Protein AF-A0A4Q1IEV4-F1 (afdb_monomer_lite)

Secondary structure (DSSP, 8-state):
-HHHHHHHHHHHHHHTTSSSSS----HHHHHHHHTT-TT-----

Sequence (44 aa):
DQNALDFAVAASCLKHTIKGDANLVTVDEVNKLMGGDASGRVAR

Structure (mmCIF, N/CA/C/O backbone):
data_AF-A0A4Q1IEV4-F1
#
_entry.id   AF-A0A4Q1IEV4-F1
#
loop_
_atom_site.group_PDB
_atom_site.id
_atom_site.type_symbol
_atom_site.label_atom_id
_atom_site.label_alt_id
_atom_site.label_comp_id
_atom_site.label_asym_id
_atom_site.label_entity_id
_atom_site.label_seq_id
_atom_site.pdbx_PDB_ins_code
_atom_site.Cartn_x
_atom_site.Cartn_y
_atom_site.Cartn_z
_atom_site.occupancy
_atom_site.B_iso_or_equiv
_atom_site.auth_seq_id
_atom_site.auth_comp_id
_atom_site.auth_asym_id
_atom_site.auth_atom_id
_atom_site.pdbx_PDB_model_num
ATOM 1 N N . ASP A 1 1 ? -17.103 6.533 5.427 1.00 72.19 1 ASP A N 1
ATOM 2 C CA . ASP A 1 1 ? -16.207 7.269 4.508 1.00 72.19 1 ASP A CA 1
ATOM 3 C C . ASP A 1 1 ? -14.788 7.442 5.023 1.00 72.19 1 ASP A C 1
ATOM 5 O O . ASP A 1 1 ? -13.872 7.194 4.252 1.00 72.19 1 ASP A O 1
ATOM 9 N N . GLN A 1 2 ? -14.581 7.766 6.307 1.00 83.19 2 GLN A N 1
ATOM 10 C CA . GLN A 1 2 ? -13.236 7.943 6.879 1.00 83.19 2 GLN A CA 1
ATOM 11 C C . GLN A 1 2 ? -12.290 6.754 6.615 1.00 83.19 2 GLN A C 1
ATOM 13 O O . GLN A 1 2 ? -11.218 6.952 6.060 1.00 83.19 2 GLN A O 1
ATOM 18 N N . ASN A 1 3 ? -12.740 5.514 6.848 1.00 84.81 3 ASN A N 1
ATOM 19 C CA . ASN A 1 3 ? -11.934 4.315 6.568 1.00 84.81 3 ASN A CA 1
ATOM 20 C C . ASN A 1 3 ? -11.499 4.189 5.098 1.00 84.81 3 ASN A C 1
ATOM 22 O O . ASN A 1 3 ? -10.405 3.709 4.824 1.00 84.81 3 ASN A O 1
ATOM 26 N N . ALA A 1 4 ? -12.351 4.589 4.148 1.00 86.88 4 ALA A N 1
ATOM 27 C CA . ALA A 1 4 ? -12.011 4.530 2.727 1.00 86.88 4 ALA A CA 1
ATOM 28 C C . ALA A 1 4 ? -10.956 5.586 2.369 1.00 86.88 4 ALA A C 1
ATOM 30 O O . ALA A 1 4 ? -10.070 5.334 1.554 1.00 86.88 4 ALA A O 1
ATOM 31 N N . LEU A 1 5 ? -11.036 6.753 3.012 1.00 87.75 5 LEU A N 1
ATOM 32 C CA . LEU A 1 5 ? -10.075 7.836 2.853 1.00 87.75 5 LEU A CA 1
ATOM 33 C C . LEU A 1 5 ? -8.714 7.446 3.445 1.00 87.75 5 LEU A C 1
ATOM 35 O O . LEU A 1 5 ? -7.694 7.577 2.772 1.00 87.75 5 LEU A O 1
ATOM 39 N N . ASP A 1 6 ? -8.710 6.862 4.641 1.00 86.44 6 ASP A N 1
ATOM 40 C CA . ASP A 1 6 ? -7.501 6.379 5.310 1.00 86.44 6 ASP A CA 1
ATOM 41 C C . ASP A 1 6 ? -6.838 5.235 4.520 1.00 86.44 6 ASP A C 1
ATOM 43 O O . ASP A 1 6 ? -5.617 5.218 4.353 1.00 86.44 6 ASP A O 1
ATOM 47 N N . PHE A 1 7 ? -7.639 4.334 3.938 1.00 87.62 7 PHE A N 1
ATOM 48 C CA . PHE A 1 7 ? -7.155 3.275 3.047 1.00 87.62 7 PHE A CA 1
ATOM 49 C C . PHE A 1 7 ? -6.503 3.843 1.782 1.00 87.62 7 PHE A C 1
ATOM 51 O O . PHE A 1 7 ? -5.410 3.423 1.399 1.00 87.62 7 PHE A O 1
ATOM 58 N N . ALA A 1 8 ? -7.136 4.829 1.141 1.00 87.94 8 ALA A N 1
ATOM 59 C CA . ALA A 1 8 ? -6.595 5.470 -0.054 1.00 87.94 8 ALA A CA 1
ATOM 60 C C . ALA A 1 8 ? -5.278 6.212 0.232 1.00 87.94 8 ALA A C 1
ATOM 62 O O . ALA A 1 8 ? -4.335 6.136 -0.563 1.00 87.94 8 ALA A O 1
ATOM 63 N N . VAL A 1 9 ? -5.187 6.892 1.379 1.00 87.69 9 VAL A N 1
ATOM 64 C CA . VAL A 1 9 ? -3.968 7.584 1.819 1.00 87.69 9 VAL A CA 1
ATOM 65 C C . VAL A 1 9 ? -2.849 6.578 2.095 1.00 87.69 9 VAL A C 1
ATOM 67 O O . VAL A 1 9 ? -1.751 6.723 1.557 1.00 87.69 9 VAL A O 1
ATOM 70 N N . ALA A 1 10 ? -3.130 5.515 2.851 1.00 87.19 10 ALA A N 1
ATOM 71 C CA . ALA A 1 10 ? -2.163 4.461 3.148 1.00 87.19 10 ALA A CA 1
ATOM 72 C C . ALA A 1 10 ? -1.657 3.758 1.871 1.00 87.19 10 ALA A C 1
ATOM 74 O O . ALA A 1 10 ? -0.448 3.599 1.684 1.00 87.19 10 ALA A O 1
ATOM 75 N N . ALA A 1 11 ? -2.551 3.418 0.939 1.00 86.19 11 ALA A N 1
ATOM 76 C CA . ALA A 1 11 ? -2.186 2.807 -0.339 1.00 86.19 11 ALA A CA 1
ATOM 77 C C . ALA A 1 11 ? -1.333 3.735 -1.222 1.00 86.19 11 ALA A C 1
ATOM 79 O O . ALA A 1 11 ? -0.428 3.264 -1.915 1.00 86.19 11 ALA A O 1
ATOM 80 N N . SER A 1 12 ? -1.593 5.045 -1.190 1.00 85.44 12 SER A N 1
ATOM 81 C CA . SER A 1 12 ? -0.819 6.042 -1.941 1.00 85.44 12 SER A CA 1
ATOM 82 C C . SER A 1 12 ? 0.594 6.200 -1.379 1.00 85.44 12 SER A C 1
ATOM 84 O O . SER A 1 12 ? 1.562 6.230 -2.139 1.00 85.44 12 SER A O 1
ATOM 86 N N . CYS A 1 13 ? 0.738 6.221 -0.051 1.00 83.06 13 CYS A N 1
ATOM 87 C CA . CYS A 1 13 ? 2.043 6.250 0.610 1.00 83.06 13 CYS A CA 1
ATOM 88 C C . CYS A 1 13 ? 2.906 5.039 0.225 1.00 83.06 13 CYS A C 1
ATOM 90 O O . CYS A 1 13 ? 4.089 5.192 -0.076 1.00 83.06 13 CYS A O 1
ATOM 92 N N . LEU A 1 14 ? 2.309 3.846 0.172 1.00 82.12 14 LEU A N 1
ATOM 93 C CA . LEU A 1 14 ? 3.009 2.622 -0.220 1.00 82.12 14 LEU A CA 1
ATOM 94 C C . LEU A 1 14 ? 3.321 2.575 -1.725 1.00 82.12 14 LEU A C 1
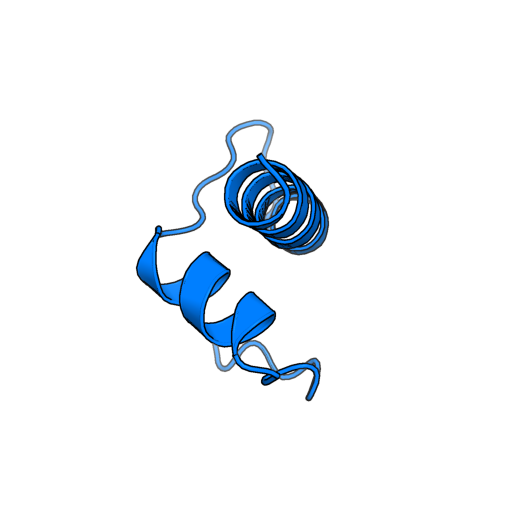ATOM 96 O O . LEU A 1 14 ? 4.380 2.091 -2.118 1.0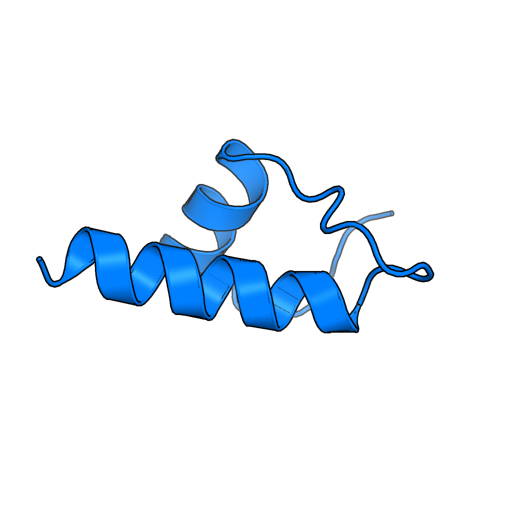0 82.12 14 LEU A O 1
ATOM 100 N N . LYS A 1 15 ? 2.483 3.156 -2.593 1.00 79.19 15 LYS A N 1
ATOM 101 C CA . LYS A 1 15 ? 2.780 3.238 -4.034 1.00 79.19 15 LYS A CA 1
ATOM 102 C C . LYS A 1 15 ? 4.116 3.927 -4.321 1.00 79.19 15 LYS A C 1
ATOM 104 O O . LYS A 1 15 ? 4.810 3.536 -5.261 1.00 79.19 15 LYS A O 1
ATOM 109 N N . HIS A 1 16 ? 4.474 4.946 -3.540 1.00 80.00 16 HIS A N 1
ATOM 110 C CA . HIS A 1 16 ? 5.725 5.690 -3.714 1.00 80.00 16 HIS A CA 1
ATOM 111 C C . HIS A 1 16 ? 6.979 4.896 -3.320 1.00 80.00 16 HIS A C 1
ATOM 113 O O . HIS A 1 16 ? 8.082 5.288 -3.699 1.00 80.00 16 HIS A O 1
ATOM 119 N N . THR A 1 17 ? 6.833 3.777 -2.606 1.00 77.69 17 THR A N 1
ATOM 120 C CA . THR A 1 17 ? 7.955 2.899 -2.243 1.00 77.69 17 THR A CA 1
ATOM 121 C C . THR A 1 17 ? 8.155 1.755 -3.244 1.00 77.69 17 THR A C 1
ATOM 123 O O . THR A 1 17 ? 9.236 1.166 -3.292 1.00 77.69 17 THR A O 1
ATOM 126 N N . ILE A 1 18 ? 7.159 1.479 -4.097 1.00 75.69 18 ILE A N 1
ATOM 127 C CA . ILE A 1 18 ? 7.196 0.432 -5.126 1.00 75.69 18 ILE A CA 1
ATOM 128 C C . ILE A 1 18 ? 7.551 1.028 -6.495 1.00 75.69 18 ILE A C 1
ATOM 130 O O . ILE A 1 18 ? 6.843 1.891 -7.024 1.00 75.69 18 ILE A O 1
ATOM 134 N N . LYS A 1 19 ? 8.629 0.522 -7.113 1.00 74.69 19 LYS A N 1
ATOM 135 C CA . LYS A 1 19 ? 9.007 0.867 -8.495 1.00 74.69 19 LYS A CA 1
ATOM 136 C C . LYS A 1 19 ? 7.985 0.330 -9.505 1.00 74.69 19 LYS A C 1
ATOM 138 O O . LYS A 1 19 ? 7.612 -0.835 -9.445 1.00 74.69 19 LYS A O 1
ATOM 143 N N . GLY A 1 20 ? 7.622 1.164 -10.478 1.00 76.88 20 GLY A N 1
ATOM 144 C CA . GLY A 1 20 ? 6.602 0.883 -11.497 1.00 76.88 20 GLY A CA 1
ATOM 145 C C . GLY A 1 20 ? 5.397 1.814 -11.356 1.00 76.88 20 GLY A C 1
ATOM 146 O O . GLY A 1 20 ? 5.338 2.582 -10.400 1.00 76.88 20 GLY A O 1
ATOM 147 N N . ASP A 1 21 ? 4.444 1.760 -12.287 1.00 73.88 21 ASP A N 1
ATOM 148 C CA . ASP A 1 21 ? 3.258 2.640 -12.277 1.00 73.88 21 ASP A CA 1
ATOM 149 C C . ASP A 1 21 ? 2.052 2.012 -11.571 1.00 73.88 21 ASP A C 1
ATOM 151 O O . ASP A 1 21 ? 1.247 2.715 -10.959 1.00 73.88 21 ASP A O 1
ATOM 155 N N . ALA A 1 22 ? 1.950 0.681 -11.582 1.00 74.12 22 ALA A N 1
ATOM 156 C CA . ALA A 1 22 ? 0.885 -0.032 -10.890 1.00 74.12 22 ALA A CA 1
ATOM 157 C C . ALA A 1 22 ? 1.127 -0.058 -9.375 1.00 74.12 22 ALA A C 1
ATOM 159 O O . ALA A 1 22 ? 2.253 -0.253 -8.907 1.00 74.12 22 ALA A O 1
ATOM 160 N N . ASN A 1 23 ? 0.057 0.121 -8.599 1.00 71.38 23 ASN A N 1
ATOM 161 C CA . ASN A 1 23 ? 0.106 -0.084 -7.160 1.00 71.38 23 ASN A CA 1
ATOM 162 C C . ASN A 1 23 ? 0.017 -1.586 -6.870 1.00 71.38 23 ASN A C 1
ATOM 164 O O . ASN A 1 23 ? -1.068 -2.155 -6.905 1.00 71.38 23 ASN A O 1
ATOM 168 N N . LEU A 1 24 ? 1.165 -2.229 -6.646 1.00 79.56 24 LEU A N 1
ATOM 169 C CA . LEU A 1 24 ? 1.259 -3.668 -6.355 1.00 79.56 24 LEU A CA 1
ATOM 170 C C . LEU A 1 24 ? 1.116 -3.984 -4.856 1.00 79.56 24 LEU A C 1
ATOM 172 O O . LEU A 1 24 ? 1.496 -5.064 -4.417 1.00 79.56 24 LEU A O 1
ATOM 176 N N . VAL A 1 25 ? 0.594 -3.037 -4.074 1.00 82.81 25 VAL A N 1
ATOM 177 C CA . VAL A 1 25 ? 0.344 -3.207 -2.639 1.00 82.81 25 VAL A CA 1
ATOM 178 C C . VAL A 1 25 ? -0.860 -4.107 -2.419 1.00 82.81 25 VAL A C 1
ATOM 180 O O . VAL A 1 25 ? -1.872 -4.020 -3.119 1.00 82.81 25 VAL A O 1
ATOM 183 N N . THR A 1 26 ? -0.768 -4.957 -1.411 1.00 85.50 26 THR A N 1
ATOM 184 C CA . THR A 1 26 ? -1.874 -5.811 -0.991 1.00 85.50 26 THR A CA 1
ATOM 185 C C . THR A 1 26 ? -2.766 -5.098 0.022 1.00 85.50 26 THR A C 1
ATOM 187 O O . THR A 1 26 ? -2.328 -4.219 0.765 1.00 85.50 26 THR A O 1
ATOM 190 N N . VAL A 1 27 ? -4.038 -5.501 0.086 1.00 86.81 27 VAL A N 1
ATOM 191 C CA . VAL A 1 27 ? -5.008 -4.971 1.063 1.00 86.81 27 VAL A CA 1
ATOM 192 C C . VAL A 1 27 ? -4.500 -5.152 2.500 1.00 86.81 27 VAL A C 1
ATOM 194 O O . VAL A 1 27 ? -4.691 -4.271 3.335 1.00 86.81 27 VAL A O 1
ATOM 197 N N . ASP A 1 28 ? -3.791 -6.248 2.773 1.00 84.06 28 ASP A N 1
ATOM 198 C CA . ASP A 1 28 ? -3.205 -6.529 4.085 1.00 84.06 28 ASP A CA 1
ATOM 199 C C . ASP A 1 28 ? -2.078 -5.559 4.458 1.00 84.06 28 ASP A C 1
ATOM 201 O O . ASP A 1 28 ? -1.975 -5.161 5.617 1.00 84.06 28 ASP A O 1
ATOM 205 N N . GLU A 1 29 ? -1.246 -5.135 3.504 1.00 80.88 29 GLU A N 1
ATOM 206 C CA . GLU A 1 29 ? -0.199 -4.132 3.746 1.00 80.88 29 GLU A CA 1
ATOM 207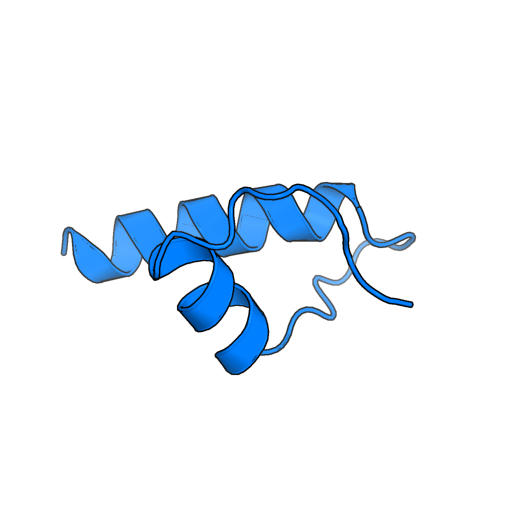 C C . GLU A 1 29 ? -0.791 -2.751 4.019 1.00 80.88 29 GLU A C 1
ATOM 209 O O . GLU A 1 29 ? -0.339 -2.047 4.924 1.00 80.88 29 GLU A O 1
ATOM 214 N N . VAL A 1 30 ? -1.844 -2.384 3.284 1.00 85.75 30 VAL A N 1
ATOM 215 C CA . VAL A 1 30 ? -2.570 -1.131 3.515 1.00 85.75 30 VAL A CA 1
ATO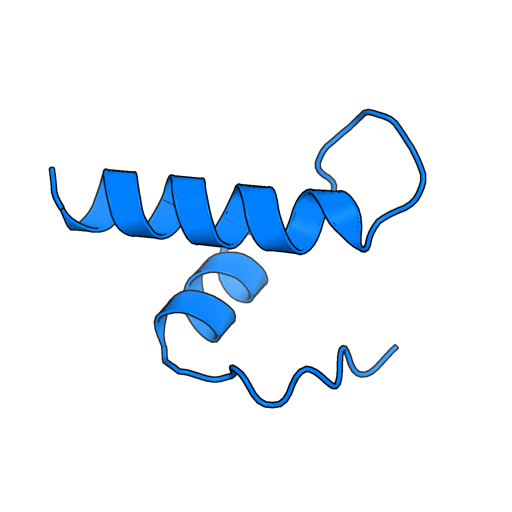M 216 C C . VAL A 1 30 ? -3.231 -1.151 4.897 1.00 85.75 30 VAL A C 1
ATOM 218 O O . VAL A 1 30 ? -3.075 -0.200 5.660 1.00 85.75 30 VAL A O 1
ATOM 221 N N . ASN A 1 31 ? -3.880 -2.259 5.270 1.00 85.25 31 ASN A N 1
ATOM 222 C CA . ASN A 1 31 ? -4.483 -2.433 6.594 1.00 85.25 31 ASN A CA 1
ATOM 223 C C . ASN A 1 31 ? -3.443 -2.418 7.725 1.00 85.25 31 ASN A C 1
ATOM 225 O O . ASN A 1 31 ? -3.699 -1.837 8.778 1.00 85.25 31 ASN A O 1
ATOM 229 N N . LYS A 1 32 ? -2.258 -3.009 7.522 1.00 82.94 32 LYS A N 1
ATOM 230 C CA . LYS A 1 32 ? -1.149 -2.940 8.492 1.00 82.94 32 LYS A CA 1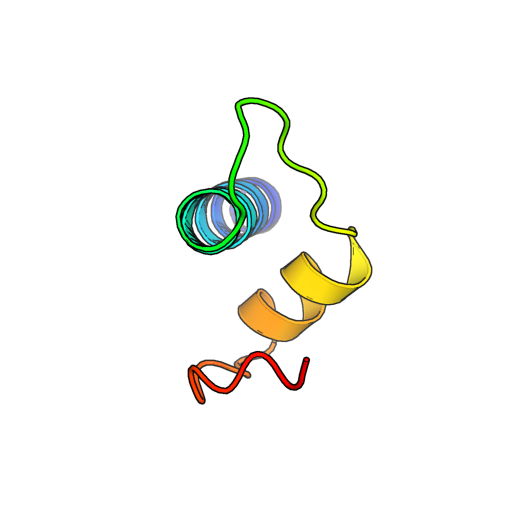
ATOM 231 C C . LYS A 1 32 ? -0.647 -1.513 8.688 1.00 82.94 32 LYS A C 1
ATOM 233 O O . LYS A 1 32 ? -0.438 -1.096 9.826 1.00 82.94 32 LYS A O 1
ATOM 238 N N . LEU A 1 33 ? -0.506 -0.748 7.604 1.00 82.12 33 LEU A N 1
ATOM 239 C CA . LEU A 1 33 ? -0.094 0.653 7.680 1.00 82.12 33 LEU A CA 1
ATOM 240 C C . LEU A 1 33 ? -1.151 1.512 8.392 1.00 82.12 33 LEU A C 1
ATOM 242 O O . LEU A 1 33 ? -0.804 2.312 9.260 1.00 82.12 33 LEU A O 1
ATOM 246 N N . MET A 1 34 ? -2.436 1.302 8.087 1.00 82.19 34 MET A N 1
ATOM 247 C CA . MET A 1 34 ? -3.552 1.934 8.806 1.00 82.19 34 MET A CA 1
ATOM 248 C C . MET A 1 34 ? -3.588 1.551 10.293 1.00 82.19 34 MET A C 1
ATOM 250 O O . MET A 1 34 ? -3.965 2.367 11.128 1.00 82.19 34 MET A O 1
ATOM 254 N N . GLY A 1 35 ? -3.165 0.329 10.633 1.00 78.88 35 GLY A N 1
ATOM 255 C CA . GLY A 1 35 ? -3.068 -0.186 12.001 1.00 78.88 35 GLY A CA 1
ATOM 256 C C . GLY A 1 35 ? -1.912 0.381 12.834 1.00 78.88 35 GLY A C 1
ATOM 257 O O . GLY A 1 35 ? -1.746 -0.026 13.982 1.00 78.88 35 GLY A O 1
ATOM 258 N N . GLY A 1 36 ? -1.126 1.317 12.291 1.00 73.25 36 GLY A N 1
ATOM 259 C CA . GLY A 1 36 ? -0.072 2.010 13.030 1.00 73.25 36 GLY A CA 1
ATOM 260 C C . GLY A 1 36 ? 1.328 1.426 12.854 1.00 73.25 36 GLY A C 1
ATOM 261 O O . GLY A 1 36 ? 2.238 1.833 13.577 1.00 73.25 36 GLY A O 1
ATOM 262 N N . ASP A 1 37 ? 1.545 0.543 11.873 1.00 64.88 37 ASP A N 1
ATOM 263 C CA . ASP A 1 37 ? 2.887 0.069 11.505 1.00 64.88 37 ASP A CA 1
ATOM 264 C C . ASP A 1 37 ? 3.654 1.132 10.681 1.00 64.88 37 ASP A C 1
ATOM 266 O O . ASP A 1 37 ? 4.142 0.912 9.574 1.00 64.88 37 ASP A O 1
ATOM 270 N N . ALA A 1 38 ? 3.745 2.347 11.233 1.00 58.56 38 ALA A N 1
ATOM 271 C CA . ALA A 1 38 ? 4.444 3.507 10.675 1.00 58.56 38 ALA A CA 1
ATOM 272 C C . ALA A 1 38 ? 5.975 3.438 10.870 1.00 58.56 38 ALA A C 1
ATOM 274 O O . ALA A 1 38 ? 6.688 4.410 10.627 1.00 58.56 38 ALA A O 1
ATOM 275 N N . SER A 1 39 ? 6.492 2.280 11.296 1.00 54.91 39 SER A N 1
ATOM 276 C CA . SER A 1 39 ? 7.912 1.985 11.536 1.00 54.91 39 SER A CA 1
ATOM 277 C C . SER A 1 39 ? 8.793 2.147 10.283 1.00 54.91 39 SER A C 1
ATOM 279 O O . SER A 1 39 ? 10.021 2.146 10.379 1.00 54.91 39 SER A O 1
ATOM 281 N N . GLY A 1 40 ? 8.206 2.318 9.089 1.00 53.53 40 GLY A N 1
ATOM 282 C CA . GLY A 1 40 ? 8.936 2.630 7.851 1.00 53.53 40 GLY A CA 1
ATOM 283 C C . GLY A 1 40 ? 9.874 1.512 7.382 1.00 53.53 40 GLY A C 1
ATOM 284 O O . GLY A 1 40 ? 10.528 1.628 6.345 1.00 53.53 40 GLY A O 1
ATOM 285 N N . ARG A 1 41 ? 9.935 0.403 8.121 1.00 55.25 41 ARG A N 1
ATOM 286 C CA . ARG A 1 41 ? 10.667 -0.800 7.759 1.00 55.25 41 ARG A CA 1
ATOM 287 C C . ARG A 1 41 ? 9.715 -1.706 7.005 1.00 55.25 41 ARG A C 1
ATOM 289 O O . ARG A 1 41 ? 9.151 -2.636 7.565 1.00 55.25 41 ARG A O 1
ATOM 296 N N . VAL A 1 42 ? 9.576 -1.426 5.712 1.00 52.53 42 VAL A N 1
ATOM 297 C CA . VAL A 1 42 ? 9.186 -2.455 4.748 1.00 52.53 42 VAL A CA 1
ATOM 298 C C . VAL A 1 42 ? 10.240 -3.558 4.874 1.00 52.53 42 VAL A C 1
ATOM 300 O O . VAL A 1 42 ? 11.367 -3.407 4.393 1.00 52.53 42 VAL A O 1
ATOM 303 N N . ALA A 1 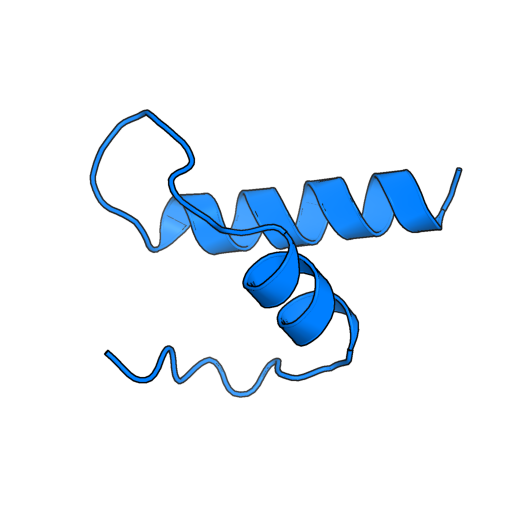43 ? 9.925 -4.606 5.635 1.00 57.53 43 ALA A N 1
ATOM 304 C CA . ALA A 1 43 ? 10.724 -5.819 5.651 1.00 57.53 43 ALA A CA 1
ATOM 305 C C . ALA A 1 43 ? 10.583 -6.430 4.255 1.00 57.53 43 ALA A C 1
ATOM 307 O O . ALA A 1 43 ? 9.473 -6.734 3.825 1.00 57.53 43 ALA A O 1
ATOM 308 N N . ARG A 1 44 ? 11.699 -6.466 3.529 1.00 54.81 44 ARG A N 1
ATOM 309 C CA . ARG A 1 44 ? 11.776 -6.933 2.143 1.00 54.81 44 ARG A CA 1
ATOM 310 C C . ARG A 1 44 ? 12.053 -8.424 2.116 1.00 54.81 44 ARG A C 1
ATOM 312 O O . ARG A 1 44 ? 12.826 -8.862 2.999 1.00 54.81 44 ARG A O 1
#

pLDDT: mean 77.14, std 10.83, range [52.53, 87.94]

Foldseek 3Di:
DVVVVQLVVLLVVQQVVDPDDDSPDDSVSSVVVSVPVPVPPPPD

Radius of gyration: 10.18 Å; chains: 1; bounding box: 28×15×25 Å